Protein AF-H9EYP7-F1 (afdb_monomer)

Structure (mmCIF, N/CA/C/O backbone):
data_AF-H9EYP7-F1
#
_entry.id   AF-H9EYP7-F1
#
loop_
_atom_site.group_PDB
_atom_site.id
_atom_site.type_symbol
_atom_site.label_atom_id
_atom_site.label_alt_id
_atom_site.label_comp_id
_atom_site.label_asym_id
_atom_site.label_entity_id
_atom_site.label_seq_id
_atom_site.pdbx_PDB_ins_code
_atom_site.Cartn_x
_atom_site.Cartn_y
_atom_site.Cartn_z
_atom_site.occupancy
_atom_site.B_iso_or_equiv
_atom_site.auth_seq_id
_atom_site.auth_comp_id
_atom_site.auth_asym_id
_atom_site.auth_atom_id
_atom_site.pdbx_PDB_model_num
ATOM 1 N N . MET A 1 1 ? 39.046 -5.253 -33.032 1.00 47.53 1 MET A N 1
ATOM 2 C CA . MET A 1 1 ? 38.447 -6.038 -31.932 1.00 47.53 1 MET A CA 1
ATOM 3 C C . MET A 1 1 ? 36.939 -5.955 -32.061 1.00 47.53 1 MET A C 1
ATOM 5 O O . MET A 1 1 ? 36.361 -4.952 -31.676 1.00 47.53 1 MET A O 1
ATOM 9 N N . GLY A 1 2 ? 36.325 -6.946 -32.699 1.00 53.12 2 GLY A N 1
ATOM 10 C CA . GLY A 1 2 ? 34.876 -7.014 -32.866 1.00 53.12 2 GLY A CA 1
ATOM 11 C C . GLY A 1 2 ? 34.412 -8.389 -32.428 1.00 53.12 2 GLY A C 1
ATOM 12 O O . GLY A 1 2 ? 34.366 -9.299 -33.245 1.00 53.12 2 GLY A O 1
ATOM 13 N N . CYS A 1 3 ? 34.134 -8.553 -31.135 1.00 55.31 3 CYS A N 1
ATOM 14 C CA . CYS A 1 3 ? 33.415 -9.730 -30.668 1.00 55.31 3 CYS A CA 1
ATOM 15 C C . CYS A 1 3 ? 31.962 -9.579 -31.113 1.00 55.31 3 CYS A C 1
ATOM 17 O O . CYS A 1 3 ? 31.226 -8.730 -30.609 1.00 55.31 3 CYS A O 1
ATOM 19 N N . THR A 1 4 ? 31.557 -10.386 -32.085 1.00 64.44 4 THR A N 1
ATOM 20 C CA . THR A 1 4 ? 30.149 -10.609 -32.390 1.00 64.44 4 THR A CA 1
ATOM 21 C C . THR A 1 4 ? 29.534 -11.312 -31.184 1.00 64.44 4 THR A C 1
ATOM 23 O O . THR A 1 4 ? 29.753 -12.505 -30.997 1.00 64.44 4 THR A O 1
ATOM 26 N N . LEU A 1 5 ? 28.816 -10.570 -30.336 1.00 71.94 5 LEU A N 1
ATOM 27 C CA . LEU A 1 5 ? 27.998 -11.164 -29.276 1.00 71.94 5 LEU A CA 1
ATOM 28 C C . LEU A 1 5 ? 27.086 -12.219 -29.910 1.00 71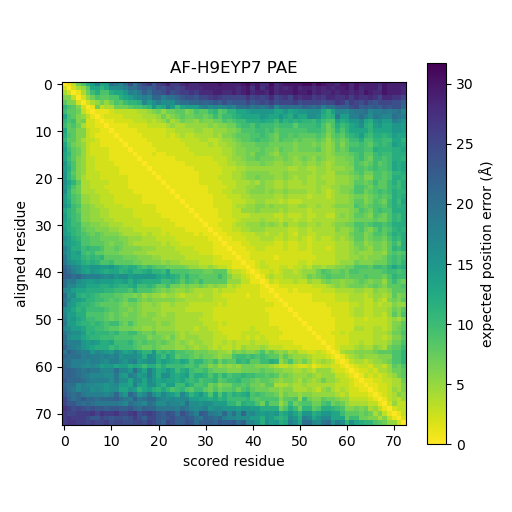.94 5 LEU A C 1
ATOM 30 O O . LEU A 1 5 ? 26.400 -11.918 -30.900 1.00 71.94 5 LEU A O 1
ATOM 34 N N . SER A 1 6 ? 27.101 -13.434 -29.363 1.00 80.56 6 SER A N 1
ATOM 35 C CA . SER A 1 6 ? 26.201 -14.49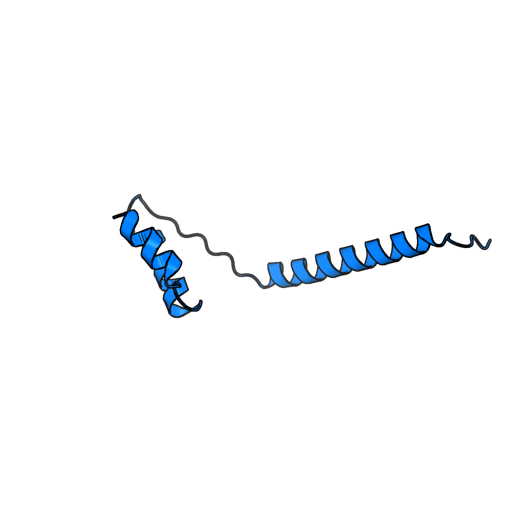5 -29.805 1.00 80.56 6 SER A CA 1
ATOM 36 C C . SER A 1 6 ? 24.745 -14.055 -29.596 1.00 80.56 6 SER A C 1
ATOM 38 O O . SER A 1 6 ? 24.452 -13.118 -28.844 1.00 80.56 6 SER A O 1
ATOM 40 N N . ALA A 1 7 ? 23.798 -14.699 -30.281 1.00 84.06 7 ALA A N 1
ATOM 41 C CA . ALA A 1 7 ? 22.378 -14.405 -30.073 1.00 84.06 7 ALA A CA 1
ATOM 42 C C . ALA A 1 7 ? 21.965 -14.594 -28.598 1.00 84.06 7 ALA A C 1
ATOM 44 O O . ALA A 1 7 ? 21.133 -13.845 -28.085 1.00 84.06 7 ALA A O 1
ATOM 45 N N . GLU A 1 8 ? 22.600 -15.541 -27.907 1.00 85.88 8 GLU A N 1
ATOM 46 C CA . GLU A 1 8 ? 22.393 -15.814 -26.486 1.00 85.88 8 GLU A CA 1
ATOM 47 C C . GLU A 1 8 ? 22.929 -14.688 -25.598 1.00 85.88 8 GLU A C 1
ATOM 49 O O . GLU A 1 8 ? 22.223 -14.257 -24.684 1.00 85.88 8 GLU A O 1
ATOM 54 N N . ASP A 1 9 ? 24.106 -14.139 -25.912 1.00 87.62 9 ASP A N 1
ATOM 55 C CA . ASP A 1 9 ? 24.671 -12.995 -25.185 1.00 87.62 9 ASP A CA 1
ATOM 56 C C . ASP A 1 9 ? 23.786 -11.753 -25.332 1.00 87.62 9 ASP A C 1
ATOM 58 O O . ASP A 1 9 ? 23.526 -11.044 -24.360 1.00 87.62 9 ASP A O 1
ATOM 62 N N . LYS A 1 10 ? 23.255 -11.502 -26.536 1.00 88.19 10 LYS A N 1
ATOM 63 C CA . LYS A 1 10 ? 22.304 -10.400 -26.766 1.00 88.19 10 LYS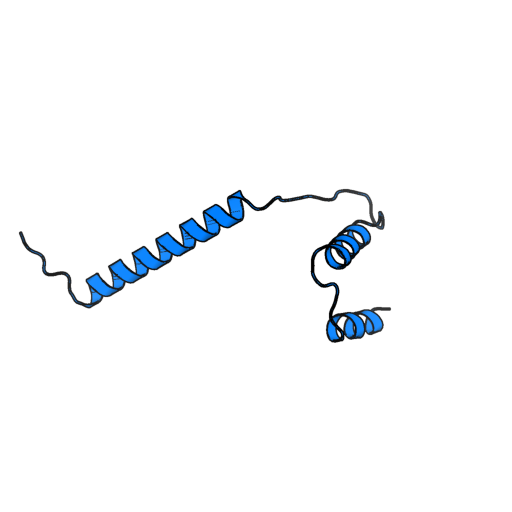 A CA 1
ATOM 64 C C . LYS A 1 10 ? 21.016 -10.596 -25.968 1.00 88.19 10 LYS A C 1
ATOM 66 O O . LYS A 1 10 ? 20.534 -9.648 -25.351 1.00 88.19 10 LYS A O 1
ATOM 71 N N . ALA A 1 11 ? 20.482 -11.817 -25.937 1.00 91.88 11 ALA A N 1
ATOM 72 C CA . ALA A 1 11 ? 19.302 -12.135 -25.139 1.00 91.88 11 ALA A CA 1
ATOM 73 C C . ALA A 1 11 ? 19.570 -11.986 -23.632 1.00 91.88 11 ALA A C 1
ATOM 75 O O . ALA A 1 11 ? 18.708 -11.500 -22.901 1.00 91.88 11 ALA A O 1
ATOM 76 N N . ALA A 1 12 ? 20.759 -12.365 -23.156 1.00 92.00 12 ALA A N 1
ATOM 77 C CA . ALA A 1 12 ? 21.162 -12.183 -21.765 1.00 92.00 12 ALA A CA 1
ATOM 78 C C . ALA A 1 12 ? 21.266 -10.698 -21.388 1.00 92.00 12 ALA A C 1
ATOM 80 O O . ALA A 1 12 ? 20.745 -10.302 -20.345 1.00 92.00 12 ALA A O 1
ATOM 81 N N . VAL A 1 13 ? 21.855 -9.871 -22.256 1.00 93.50 13 VAL A N 1
ATOM 82 C CA . VAL A 1 13 ? 21.935 -8.416 -22.059 1.00 93.50 13 VAL A CA 1
ATOM 83 C C . VAL A 1 13 ? 20.543 -7.787 -21.995 1.00 93.50 13 VAL A C 1
ATOM 85 O O . VAL A 1 13 ? 20.278 -7.000 -21.089 1.00 93.50 13 VAL A O 1
ATOM 88 N N . GLU A 1 14 ? 19.628 -8.149 -22.899 1.00 94.62 14 GLU A N 1
ATOM 89 C CA . GLU A 1 14 ? 18.258 -7.617 -22.860 1.00 94.62 14 GLU A CA 1
ATOM 90 C C . GLU A 1 14 ? 17.482 -8.076 -21.620 1.00 94.62 14 GLU A C 1
ATOM 92 O O . GLU A 1 14 ? 16.777 -7.275 -21.005 1.00 94.62 14 GLU A O 1
ATOM 97 N N . ARG A 1 15 ? 17.667 -9.326 -21.173 1.00 96.44 15 ARG A N 1
ATOM 98 C CA . ARG A 1 15 ? 17.113 -9.779 -19.886 1.00 96.44 15 ARG A CA 1
ATOM 99 C C . ARG A 1 15 ? 17.656 -8.966 -18.713 1.00 96.44 15 ARG A C 1
ATOM 101 O O . ARG A 1 15 ? 16.864 -8.543 -17.877 1.00 96.44 15 ARG A O 1
ATOM 108 N N . SER A 1 16 ? 18.965 -8.712 -18.669 1.00 97.06 16 SER A N 1
ATOM 109 C CA . SER A 1 16 ? 19.576 -7.897 -17.610 1.00 97.06 16 SER A CA 1
ATOM 110 C C . SER A 1 16 ? 18.989 -6.487 -17.587 1.00 97.06 16 SER A C 1
ATOM 112 O O . SER A 1 16 ? 18.551 -6.029 -16.539 1.00 97.06 16 SER A O 1
ATOM 114 N N . LYS A 1 17 ? 18.865 -5.837 -18.753 1.00 97.19 17 LYS A N 1
ATOM 115 C CA . LYS A 1 17 ? 18.252 -4.503 -18.859 1.00 97.19 17 LYS A CA 1
ATOM 116 C C . LYS A 1 17 ? 16.808 -4.474 -18.361 1.00 97.19 17 LYS A C 1
ATOM 118 O O . LYS A 1 17 ? 16.406 -3.506 -17.720 1.00 97.19 17 LYS A O 1
ATOM 123 N N . MET A 1 18 ? 16.016 -5.508 -18.658 1.00 97.69 18 MET A N 1
ATOM 124 C CA . MET A 1 18 ? 14.644 -5.611 -18.150 1.00 97.69 18 MET A CA 1
ATOM 125 C C . MET A 1 18 ? 14.610 -5.759 -16.626 1.00 97.69 18 MET A C 1
ATOM 127 O O . MET A 1 18 ? 13.788 -5.120 -15.975 1.00 97.69 18 MET A O 1
ATOM 131 N N . ILE A 1 19 ? 15.516 -6.554 -16.053 1.00 98.06 19 ILE A N 1
ATOM 132 C CA . ILE A 1 19 ? 15.636 -6.702 -14.597 1.00 98.06 19 ILE A CA 1
ATOM 133 C C . ILE A 1 19 ? 16.000 -5.360 -13.956 1.00 98.06 19 ILE A C 1
ATOM 135 O O . ILE A 1 19 ? 15.314 -4.930 -13.032 1.00 98.06 19 ILE A O 1
ATOM 139 N N . ASP A 1 20 ? 17.008 -4.663 -14.482 1.00 98.00 20 ASP A N 1
ATOM 140 C CA . ASP A 1 20 ? 17.447 -3.363 -13.959 1.00 98.00 20 ASP A CA 1
ATOM 141 C C . ASP A 1 20 ? 16.329 -2.315 -14.021 1.00 98.00 20 ASP A C 1
ATOM 143 O O . ASP A 1 20 ? 16.153 -1.517 -13.096 1.00 98.00 20 ASP A O 1
ATOM 147 N N . ARG A 1 21 ? 15.526 -2.340 -15.092 1.00 97.94 21 ARG A N 1
ATOM 148 C CA . ARG A 1 21 ? 14.346 -1.481 -15.228 1.00 97.94 21 ARG A CA 1
ATOM 149 C C . ARG A 1 21 ? 13.313 -1.772 -14.142 1.00 97.94 21 ARG A C 1
ATOM 151 O O . ARG A 1 21 ? 12.874 -0.839 -13.476 1.00 97.94 21 ARG A O 1
ATOM 158 N N . ASN A 1 22 ? 12.969 -3.041 -13.938 1.00 98.06 22 ASN A N 1
ATOM 159 C CA . ASN A 1 22 ? 11.998 -3.441 -12.920 1.00 98.06 22 ASN A CA 1
ATOM 160 C C . ASN A 1 22 ? 12.486 -3.072 -11.51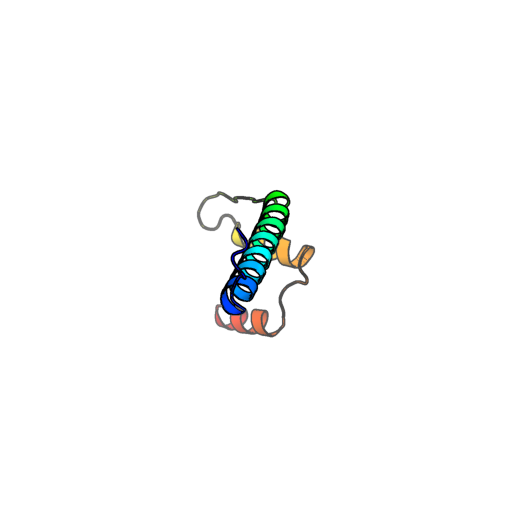2 1.00 98.06 22 ASN A C 1
ATOM 162 O O . ASN A 1 22 ? 11.731 -2.497 -10.734 1.00 98.06 22 ASN A O 1
ATOM 166 N N . LEU A 1 23 ? 13.766 -3.318 -11.208 1.00 98.31 23 LEU A N 1
ATOM 167 C CA . LEU A 1 23 ? 14.373 -2.948 -9.926 1.00 98.31 23 LEU A CA 1
ATOM 168 C C . LEU A 1 23 ? 14.304 -1.442 -9.674 1.00 98.31 23 LEU A C 1
ATOM 170 O O . LEU A 1 23 ? 14.004 -1.012 -8.560 1.00 98.31 23 LEU A O 1
ATOM 174 N N . ARG A 1 24 ? 14.554 -0.630 -10.706 1.00 97.88 24 ARG A N 1
ATOM 175 C CA . ARG A 1 24 ? 14.426 0.824 -10.604 1.00 97.88 24 ARG A CA 1
ATOM 176 C C . ARG A 1 24 ? 12.980 1.248 -10.358 1.00 97.88 24 ARG A C 1
ATOM 178 O O . ARG A 1 24 ? 12.740 2.056 -9.466 1.00 97.88 24 ARG A O 1
ATOM 185 N N . GLU A 1 25 ? 12.033 0.718 -11.127 1.00 97.88 25 GLU A N 1
ATOM 186 C CA . GLU A 1 25 ? 10.610 1.044 -10.978 1.00 97.88 25 GLU A CA 1
ATOM 187 C C . GLU A 1 25 ? 10.086 0.668 -9.587 1.00 97.88 25 GLU A C 1
ATOM 189 O O . GLU A 1 25 ? 9.376 1.454 -8.957 1.00 97.88 25 GLU A O 1
ATOM 194 N N . ASP A 1 26 ? 10.472 -0.495 -9.069 1.00 97.81 26 ASP A N 1
ATOM 195 C CA . ASP A 1 26 ? 10.076 -0.935 -7.732 1.00 97.81 26 ASP A CA 1
ATOM 196 C C . ASP A 1 26 ? 10.779 -0.133 -6.632 1.00 97.81 26 ASP A C 1
ATOM 198 O O . ASP A 1 26 ? 10.149 0.209 -5.630 1.00 97.81 26 ASP A O 1
ATOM 202 N N . GLY A 1 27 ? 12.036 0.266 -6.843 1.00 97.88 27 GLY A N 1
ATOM 203 C CA . GLY A 1 27 ? 12.740 1.201 -5.967 1.00 97.88 27 GLY A CA 1
ATOM 204 C C . GLY A 1 27 ? 12.044 2.563 -5.883 1.00 97.88 27 GLY A C 1
ATOM 205 O O . GLY A 1 27 ? 11.853 3.096 -4.790 1.00 97.88 27 GLY A O 1
ATOM 206 N N . GLU A 1 28 ? 11.594 3.109 -7.015 1.00 97.75 28 GLU A N 1
ATOM 207 C CA . GLU A 1 28 ? 10.847 4.372 -7.062 1.00 97.75 28 GLU A CA 1
ATOM 208 C C . GLU A 1 28 ? 9.465 4.258 -6.397 1.00 97.75 28 GLU A C 1
ATOM 210 O O . GLU A 1 28 ? 9.032 5.200 -5.726 1.00 97.75 28 GLU A O 1
ATOM 215 N N . LYS A 1 29 ? 8.770 3.121 -6.541 1.00 97.44 29 LYS A N 1
ATOM 216 C CA . LYS A 1 29 ? 7.510 2.852 -5.823 1.00 97.44 29 LYS A CA 1
ATOM 217 C C . LYS A 1 29 ? 7.742 2.755 -4.316 1.00 97.44 29 LYS A C 1
ATOM 219 O O . LYS A 1 29 ? 7.034 3.411 -3.559 1.00 97.44 29 LYS A O 1
ATOM 224 N N . ALA A 1 30 ? 8.750 1.996 -3.889 1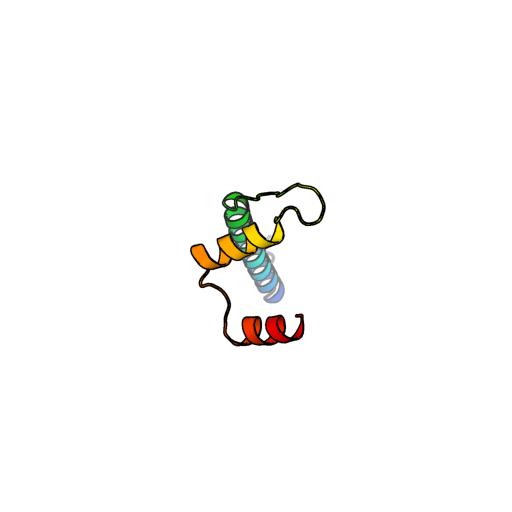.00 96.50 30 ALA A N 1
ATOM 225 C CA . ALA A 1 30 ? 9.082 1.812 -2.478 1.00 96.50 30 ALA A CA 1
ATOM 226 C C . ALA A 1 30 ? 9.513 3.124 -1.807 1.00 96.50 30 ALA A C 1
ATOM 228 O O . ALA A 1 30 ? 9.149 3.374 -0.663 1.00 96.50 30 ALA A O 1
ATOM 229 N N . ALA A 1 31 ? 10.239 3.991 -2.520 1.00 96.19 31 ALA A N 1
ATOM 230 C CA . ALA A 1 31 ? 10.623 5.311 -2.017 1.00 96.19 31 ALA A CA 1
ATOM 231 C C . ALA A 1 31 ? 9.419 6.248 -1.807 1.00 96.19 31 ALA A C 1
ATOM 233 O O . ALA A 1 31 ? 9.474 7.141 -0.963 1.00 96.19 31 ALA A O 1
ATOM 234 N N . LYS A 1 32 ? 8.337 6.056 -2.570 1.00 96.56 32 LYS A N 1
ATOM 235 C CA . LYS A 1 32 ? 7.081 6.812 -2.434 1.00 96.56 32 LYS A CA 1
ATOM 236 C C . LYS A 1 32 ? 6.125 6.197 -1.406 1.00 96.56 32 LYS A C 1
ATOM 238 O O . LYS A 1 32 ? 5.147 6.841 -1.034 1.00 96.56 32 LYS A O 1
ATOM 243 N N . GLU A 1 33 ? 6.374 4.967 -0.966 1.00 95.31 33 GLU A N 1
ATOM 244 C CA . GLU A 1 33 ? 5.533 4.264 -0.002 1.00 95.31 33 GLU A CA 1
ATOM 245 C C . GLU A 1 33 ? 5.771 4.789 1.422 1.00 95.31 33 GLU A C 1
ATOM 247 O O . GLU A 1 33 ? 6.894 4.813 1.926 1.00 95.31 33 GLU A O 1
ATOM 252 N N . VAL A 1 34 ? 4.693 5.174 2.108 1.00 95.38 34 VAL A N 1
ATOM 253 C CA . VAL A 1 34 ? 4.750 5.602 3.511 1.00 95.38 34 VAL A CA 1
ATOM 254 C C . VAL A 1 34 ? 4.487 4.402 4.419 1.00 95.38 34 VAL A C 1
ATOM 256 O O . VAL A 1 34 ? 3.384 3.858 4.438 1.00 95.38 34 VAL A O 1
ATOM 259 N N . LYS A 1 35 ? 5.490 4.006 5.211 1.00 94.62 35 LYS A N 1
ATOM 260 C CA . LYS A 1 35 ? 5.391 2.883 6.156 1.00 94.62 35 LYS A CA 1
ATOM 261 C C . LYS A 1 35 ? 5.010 3.377 7.548 1.00 94.62 35 LYS A C 1
ATOM 263 O O . LYS A 1 35 ? 5.715 4.193 8.137 1.00 94.62 35 LYS A O 1
ATOM 268 N N . LEU A 1 36 ? 3.906 2.856 8.081 1.00 94.69 36 LEU A N 1
ATOM 269 C CA . LEU A 1 36 ? 3.388 3.194 9.408 1.00 94.69 36 LEU A CA 1
ATOM 270 C C . LEU A 1 36 ? 3.458 1.975 10.332 1.00 94.69 36 LEU A C 1
ATOM 272 O O . LEU A 1 36 ? 3.022 0.886 9.963 1.00 94.69 36 LEU A O 1
ATOM 276 N N . LEU A 1 37 ? 3.972 2.171 11.548 1.00 96.25 37 LEU A N 1
ATOM 277 C CA . LEU A 1 37 ? 4.006 1.154 12.599 1.00 96.25 37 LEU A CA 1
ATOM 278 C C . LEU A 1 37 ? 3.030 1.537 13.714 1.00 96.25 37 LEU A C 1
ATOM 280 O O . LEU A 1 37 ? 3.153 2.603 14.313 1.00 96.25 37 LEU A O 1
ATOM 284 N N . LEU A 1 38 ? 2.072 0.656 14.008 1.00 95.00 38 LEU A N 1
ATOM 285 C CA . LEU A 1 38 ? 1.125 0.834 15.109 1.00 95.00 38 LEU A CA 1
ATOM 286 C C . LEU A 1 38 ? 1.582 0.030 16.330 1.00 95.00 38 LEU A C 1
ATOM 288 O O . LEU A 1 38 ? 1.690 -1.195 16.267 1.00 95.00 38 LEU A O 1
ATOM 292 N N . LEU A 1 39 ? 1.804 0.716 17.452 1.00 96.06 39 LEU A N 1
ATOM 293 C CA . LEU A 1 39 ? 2.217 0.125 18.728 1.00 96.06 39 LEU A CA 1
ATOM 294 C C . LEU A 1 39 ? 1.109 0.257 19.778 1.00 96.06 39 LEU A C 1
ATOM 296 O O . LEU A 1 39 ? 0.283 1.164 19.724 1.00 96.06 39 LEU A O 1
ATOM 300 N N . GLY A 1 40 ? 1.075 -0.675 20.730 1.00 94.94 40 GLY A N 1
ATOM 301 C CA . GLY A 1 40 ? 0.112 -0.673 21.832 1.00 94.94 40 GLY A CA 1
ATOM 302 C C . GLY A 1 40 ? -0.007 -2.042 22.495 1.00 94.94 40 GLY A C 1
ATOM 303 O O . GLY A 1 40 ? 0.418 -3.046 21.917 1.00 94.94 40 GLY A O 1
ATOM 304 N N . ALA A 1 41 ? -0.620 -2.089 23.676 1.00 95.19 41 ALA A N 1
ATOM 305 C CA . ALA A 1 41 ? -0.871 -3.319 24.430 1.00 95.19 41 ALA A CA 1
ATOM 306 C C . ALA A 1 41 ? -1.761 -4.326 23.668 1.00 95.19 41 ALA A C 1
ATOM 308 O O . ALA A 1 41 ? -2.341 -4.006 22.624 1.00 95.19 41 ALA A O 1
ATOM 309 N N . GLY A 1 42 ? -1.875 -5.556 24.178 1.00 93.94 42 GLY A N 1
ATOM 310 C CA . GLY A 1 42 ? -2.878 -6.512 23.693 1.00 93.94 42 GLY A CA 1
ATOM 311 C C . GLY A 1 42 ? -4.270 -5.871 23.661 1.00 93.94 42 GLY A C 1
ATOM 312 O O . GLY A 1 42 ? -4.567 -5.016 24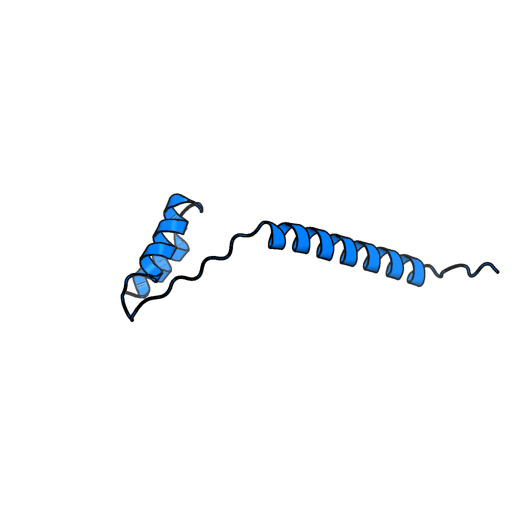.488 1.00 93.94 42 GLY A O 1
ATOM 313 N N . GLU A 1 43 ? -5.076 -6.211 22.651 1.00 92.31 43 GLU A N 1
ATOM 314 C CA . GLU A 1 43 ? -6.483 -5.770 22.534 1.00 92.31 43 GLU A CA 1
ATOM 315 C C . GLU A 1 43 ? -6.722 -4.252 22.418 1.00 92.31 43 GLU A C 1
ATOM 317 O O . GLU A 1 43 ? -7.858 -3.810 22.289 1.00 92.31 43 GLU A O 1
ATOM 322 N N . SER A 1 44 ? -5.666 -3.438 22.308 1.00 94.31 44 SER A N 1
ATOM 323 C CA . SER A 1 44 ? -5.744 -1.973 22.177 1.00 94.31 44 SER A CA 1
ATOM 324 C C . SER A 1 44 ? -6.362 -1.463 20.858 1.00 94.31 44 SER A C 1
ATOM 326 O O . SER A 1 44 ? -6.197 -0.298 20.508 1.00 94.31 44 SER A O 1
ATOM 328 N N . GLY A 1 45 ? -6.987 -2.331 20.059 1.00 94.50 45 GLY A N 1
ATOM 329 C CA . GLY A 1 45 ? -7.678 -1.951 18.823 1.00 94.50 45 GLY A CA 1
ATOM 330 C C . GLY A 1 45 ? -6.794 -1.727 17.589 1.00 94.50 45 GLY A C 1
ATOM 331 O O . GLY A 1 45 ? -7.307 -1.272 16.569 1.00 94.50 45 GLY A O 1
ATOM 332 N N . LYS A 1 46 ? -5.498 -2.082 17.610 1.00 96.12 46 LYS A N 1
ATOM 333 C CA . LYS A 1 46 ? -4.595 -1.939 16.438 1.00 96.12 46 LYS A CA 1
ATOM 334 C C . LYS A 1 46 ? -5.177 -2.569 15.165 1.00 96.12 46 LYS A C 1
ATOM 336 O O . LYS A 1 46 ? -5.221 -1.931 14.117 1.00 96.12 46 LYS A O 1
ATOM 341 N N . SER A 1 47 ? -5.697 -3.793 15.273 1.00 94.12 47 SER A N 1
ATOM 342 C CA . SER A 1 47 ? -6.339 -4.493 14.153 1.00 94.12 47 SER A CA 1
ATOM 343 C C . SER A 1 47 ? -7.619 -3.799 13.683 1.00 94.12 47 SER A C 1
ATOM 345 O O . SER A 1 47 ? -7.940 -3.843 12.498 1.00 94.12 47 SER A O 1
ATOM 347 N N . THR A 1 48 ? -8.349 -3.138 14.586 1.00 95.44 48 THR A N 1
ATOM 348 C CA . THR A 1 48 ? -9.547 -2.358 14.249 1.00 95.44 48 THR A CA 1
ATOM 349 C C . THR A 1 48 ? -9.180 -1.138 13.410 1.00 95.44 48 THR A C 1
ATOM 351 O O . THR A 1 48 ? -9.818 -0.907 12.388 1.00 95.44 48 THR A O 1
ATOM 354 N N . ILE A 1 49 ? -8.110 -0.418 13.765 1.00 95.50 49 ILE A N 1
ATOM 355 C CA . ILE A 1 49 ? -7.615 0.732 12.989 1.00 95.50 49 ILE A CA 1
ATOM 356 C C . ILE A 1 49 ? -7.255 0.305 11.561 1.00 95.50 49 ILE A C 1
ATOM 358 O O . ILE A 1 49 ? -7.714 0.919 10.601 1.00 95.50 49 ILE A O 1
ATOM 362 N N . VAL A 1 50 ? -6.501 -0.787 11.402 1.00 93.38 50 VAL A N 1
ATOM 363 C CA . VAL A 1 50 ? -6.115 -1.292 10.072 1.00 93.38 50 VAL A CA 1
ATOM 364 C C . VAL A 1 50 ? -7.341 -1.704 9.244 1.00 93.38 50 VAL A C 1
ATOM 366 O O . VAL A 1 50 ? -7.425 -1.371 8.062 1.00 93.38 50 VAL A O 1
ATOM 369 N N . LYS A 1 51 ? -8.335 -2.369 9.856 1.00 93.19 51 LYS A N 1
ATOM 370 C CA . LYS A 1 51 ? -9.600 -2.716 9.178 1.00 93.19 51 LYS A CA 1
ATOM 371 C C . 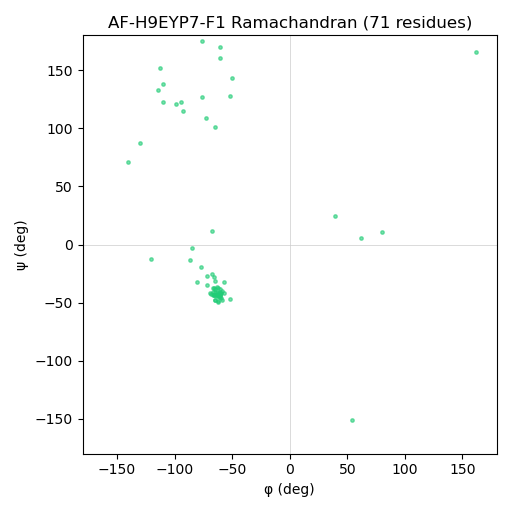LYS A 1 51 ? -10.355 -1.471 8.703 1.00 93.19 51 LYS A C 1
ATOM 373 O O . LYS A 1 51 ? -10.846 -1.466 7.578 1.00 93.19 51 LYS A O 1
ATOM 378 N N . GLN A 1 52 ? -10.425 -0.423 9.526 1.00 94.81 52 GLN A N 1
ATOM 379 C CA . GLN A 1 52 ? -11.079 0.834 9.150 1.00 94.81 52 GLN A CA 1
ATOM 380 C C . GLN A 1 52 ? -10.335 1.554 8.023 1.00 94.81 52 GLN A C 1
ATOM 382 O O . GLN A 1 52 ? -10.968 2.015 7.077 1.00 94.81 52 GLN A O 1
ATOM 387 N N . MET A 1 53 ? -8.999 1.572 8.054 1.00 94.19 53 MET A N 1
ATOM 388 C CA . MET A 1 53 ? -8.200 2.140 6.962 1.00 94.19 53 MET A CA 1
ATOM 389 C C . MET A 1 53 ? -8.521 1.474 5.623 1.00 94.19 53 MET A C 1
ATOM 391 O O . MET A 1 53 ? -8.694 2.175 4.627 1.00 94.19 53 MET A O 1
ATOM 395 N N . ARG A 1 54 ? -8.689 0.146 5.606 1.00 91.69 54 ARG A N 1
ATOM 396 C CA . ARG A 1 54 ? -9.100 -0.595 4.407 1.00 91.69 54 ARG A CA 1
ATOM 397 C C . ARG A 1 54 ? -10.519 -0.243 3.948 1.00 91.69 54 ARG A C 1
ATOM 399 O O . ARG A 1 54 ? -10.733 -0.047 2.758 1.00 91.69 54 ARG A O 1
ATOM 406 N N . ILE A 1 55 ? -11.479 -0.130 4.868 1.00 92.12 55 ILE A N 1
ATOM 407 C CA . ILE A 1 55 ? -12.865 0.251 4.536 1.00 92.12 55 ILE A CA 1
ATOM 408 C C . ILE A 1 55 ? -12.917 1.638 3.889 1.00 92.12 55 ILE A C 1
ATOM 410 O O . ILE A 1 55 ? -13.614 1.814 2.895 1.00 92.12 55 ILE A O 1
ATOM 414 N N . LEU A 1 56 ? -12.167 2.596 4.433 1.00 93.62 56 LEU A N 1
ATOM 415 C CA . LEU A 1 56 ? -12.210 3.991 3.996 1.00 93.62 56 LEU A CA 1
ATOM 416 C C . LEU A 1 56 ? -11.376 4.264 2.735 1.00 93.62 56 LEU A C 1
ATOM 418 O O . LEU A 1 56 ? -11.757 5.122 1.946 1.00 93.62 56 LEU A O 1
ATOM 422 N N . HIS A 1 57 ? -10.257 3.555 2.537 1.00 91.25 57 HIS A N 1
ATOM 423 C CA . HIS A 1 57 ? -9.275 3.899 1.496 1.00 91.25 57 HIS A CA 1
ATOM 424 C C . HIS A 1 57 ? -9.023 2.795 0.455 1.00 91.25 57 HIS A C 1
ATOM 426 O O . HIS A 1 57 ? -8.391 3.070 -0.562 1.00 91.25 57 HIS A O 1
ATOM 432 N N . VAL A 1 58 ? -9.472 1.552 0.678 1.00 88.69 58 VAL A N 1
ATOM 433 C CA . VAL A 1 58 ? -9.131 0.398 -0.181 1.00 88.69 58 VAL A CA 1
ATOM 434 C C . VAL A 1 58 ? -10.339 -0.522 -0.379 1.00 88.69 58 VAL A C 1
ATOM 436 O O . VAL A 1 58 ? -10.366 -1.617 0.172 1.00 88.69 58 VAL A O 1
ATOM 439 N N . ASN A 1 59 ? -11.343 -0.076 -1.148 1.00 87.44 59 ASN A N 1
ATOM 440 C CA . ASN A 1 59 ? -12.504 -0.850 -1.645 1.00 87.44 59 ASN A CA 1
ATOM 441 C C . ASN A 1 59 ? -13.146 -1.870 -0.664 1.00 87.44 59 ASN A C 1
ATOM 443 O O . ASN A 1 59 ? -13.790 -2.828 -1.090 1.00 87.44 59 ASN A O 1
ATOM 447 N N . GLY A 1 60 ? -12.997 -1.673 0.650 1.00 87.31 60 GLY A N 1
ATOM 448 C CA . GLY A 1 60 ? -13.490 -2.565 1.694 1.00 87.31 60 GLY A CA 1
ATOM 449 C C . GLY A 1 60 ? -13.055 -4.036 1.585 1.00 87.31 60 GLY A C 1
ATOM 450 O O . GLY A 1 60 ? -11.967 -4.384 1.121 1.00 87.31 60 GLY A O 1
ATOM 451 N N . PHE A 1 61 ? -13.926 -4.907 2.101 1.00 88.62 61 PHE A N 1
ATOM 452 C CA . PHE A 1 61 ? -13.792 -6.368 2.082 1.00 88.62 61 PHE A CA 1
ATOM 453 C C . PHE A 1 61 ? -14.826 -6.959 1.125 1.00 88.62 61 PHE A C 1
ATOM 455 O O . PHE A 1 61 ? -15.989 -6.528 1.143 1.00 88.62 61 PHE A O 1
ATOM 462 N N . ASN A 1 62 ? -14.421 -7.945 0.325 1.00 89.62 62 ASN A N 1
ATOM 463 C CA . ASN A 1 62 ? -15.333 -8.627 -0.591 1.00 89.62 62 ASN A CA 1
ATOM 464 C C . ASN A 1 62 ? -16.254 -9.621 0.159 1.00 89.62 62 ASN A C 1
ATOM 466 O O . ASN A 1 62 ? -16.164 -9.780 1.380 1.00 89.62 62 ASN A O 1
ATOM 470 N N . GLY A 1 63 ? -17.202 -10.232 -0.559 1.00 86.25 63 GLY A N 1
ATOM 471 C CA . GLY A 1 63 ? -18.178 -11.159 0.030 1.00 86.25 63 GLY A CA 1
ATOM 472 C C . GLY A 1 63 ? -17.530 -12.397 0.653 1.00 86.25 63 GLY A C 1
ATOM 473 O O . GLY A 1 63 ? -17.871 -12.757 1.779 1.00 86.25 63 GLY A O 1
ATOM 474 N N . ASP A 1 64 ? -16.550 -12.979 -0.035 1.00 85.50 64 ASP A N 1
ATOM 475 C CA . ASP A 1 64 ? -15.854 -14.193 0.404 1.00 85.50 64 ASP A CA 1
ATOM 476 C C . ASP A 1 64 ? -15.050 -13.949 1.687 1.00 85.50 64 ASP A C 1
ATOM 478 O O . ASP A 1 64 ? -15.138 -14.716 2.642 1.00 85.50 64 ASP A O 1
ATOM 482 N N . GLU A 1 65 ? -14.335 -12.823 1.774 1.00 85.12 65 GLU A N 1
ATOM 483 C CA . GLU A 1 65 ? -13.584 -12.434 2.972 1.00 85.12 65 GLU A CA 1
ATOM 484 C C . GLU A 1 65 ? -14.489 -12.230 4.187 1.00 85.12 65 GLU A C 1
ATOM 486 O O . GLU A 1 65 ? -14.113 -12.570 5.312 1.00 85.12 65 GLU A O 1
ATOM 491 N N . LYS A 1 66 ? -15.687 -11.674 3.975 1.00 84.62 66 LYS A N 1
ATOM 492 C CA . LYS A 1 66 ? -16.684 -11.523 5.040 1.00 84.62 66 LYS A CA 1
ATOM 493 C C . LYS A 1 66 ? -17.226 -12.882 5.473 1.00 84.62 66 LYS A C 1
ATOM 495 O O . LYS A 1 66 ? -17.345 -13.105 6.672 1.00 84.62 66 LYS A O 1
ATOM 500 N N . ALA A 1 67 ? -17.513 -13.780 4.531 1.00 80.94 67 ALA A N 1
ATOM 501 C CA . ALA A 1 67 ? -18.034 -15.114 4.822 1.00 80.94 67 ALA A CA 1
ATOM 502 C C . ALA A 1 67 ? -17.042 -15.955 5.640 1.00 80.94 67 ALA A C 1
ATOM 504 O O . ALA A 1 67 ? -17.430 -16.530 6.655 1.00 80.94 67 ALA A O 1
ATOM 505 N N . THR A 1 68 ? -15.756 -15.947 5.276 1.00 83.25 68 THR A N 1
ATOM 506 C CA . THR A 1 68 ? -14.703 -16.627 6.050 1.00 83.25 68 THR A CA 1
ATOM 507 C C . THR A 1 68 ? -14.599 -16.058 7.465 1.00 83.25 68 THR A C 1
ATOM 509 O O . THR A 1 68 ? -14.504 -16.804 8.431 1.00 83.25 68 THR A O 1
ATOM 512 N N . LYS A 1 69 ? -14.699 -14.731 7.622 1.00 77.31 69 LYS A N 1
ATOM 513 C CA . LYS A 1 69 ? -14.638 -14.071 8.936 1.00 77.31 69 LYS A CA 1
ATOM 514 C C . LYS A 1 69 ? -15.831 -14.370 9.845 1.00 77.31 69 LYS A C 1
ATOM 516 O O . LYS A 1 69 ? -15.674 -14.259 11.053 1.00 77.31 69 LYS A O 1
ATOM 521 N N . VAL A 1 70 ? -16.996 -14.714 9.294 1.00 73.31 70 VAL A N 1
ATOM 522 C CA . VAL A 1 70 ? -18.177 -15.115 10.081 1.00 73.31 70 VAL A CA 1
ATOM 523 C C . VAL A 1 70 ? -17.991 -16.505 10.695 1.00 73.31 70 VAL A C 1
ATOM 525 O O . VAL A 1 70 ? -18.560 -16.766 11.744 1.00 73.31 70 VAL A O 1
ATOM 528 N N . GLN A 1 71 ? -17.174 -17.371 10.086 1.00 58.44 71 GLN A N 1
ATOM 529 C CA . GLN A 1 71 ? -16.846 -18.693 10.638 1.00 58.44 71 GLN A CA 1
ATOM 530 C C . GLN A 1 71 ? -15.822 -18.633 11.784 1.00 58.44 71 GLN A C 1
ATOM 532 O O . GLN A 1 71 ? -15.725 -19.578 12.558 1.00 58.44 71 GLN A O 1
ATOM 537 N N . ASP A 1 72 ? -15.073 -17.529 11.884 1.00 59.75 72 ASP A N 1
ATOM 538 C CA . ASP A 1 72 ? -14.076 -17.282 12.937 1.00 59.75 72 ASP A CA 1
ATOM 539 C C . ASP A 1 72 ? -14.688 -16.677 14.228 1.00 59.75 72 ASP A C 1
ATOM 541 O O . ASP A 1 72 ? -13.944 -16.407 15.176 1.00 59.75 72 ASP A O 1
ATOM 545 N N . ILE A 1 73 ? -15.997 -16.381 14.246 1.00 54.72 73 ILE A N 1
ATOM 546 C CA . ILE A 1 73 ? -16.746 -15.849 15.406 1.00 54.72 73 ILE A CA 1
ATOM 547 C C . ILE A 1 73 ? -17.424 -17.007 16.134 1.00 54.72 73 ILE A C 1
ATOM 549 O O . ILE A 1 73 ? -17.325 -17.035 17.381 1.00 54.72 73 ILE A O 1
#

Radius of gyration: 23.29 Å; Cα contacts (8 Å, |Δi|>4): 11; chains: 1; bounding box: 57×26×57 Å

Sequence (73 aa):
MGCTLSAEDKAAVERSKMIDRNLREDGEKAAKEVKLLLLGAGESGKSTIVKQMRILHVNGFNGDEKATKVQDI

Organism: Macaca mulatta (NCBI:txid9544)

Mean predicted aligned error: 8.27 Å

InterPro domains:
  IPR001019 Guanine nucleotide binding protein, alpha subunit [PF0050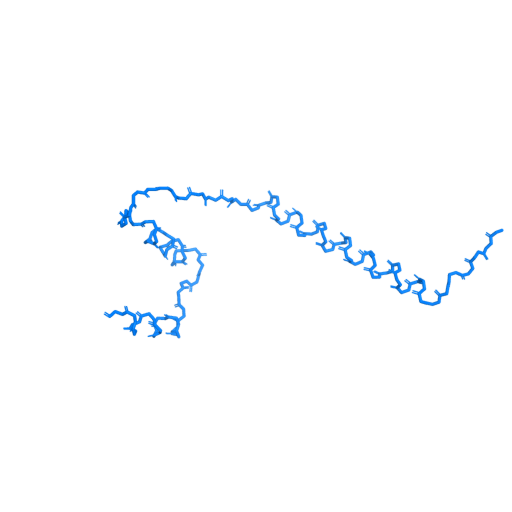3] (14-69)
  IPR001019 Guanine nucleotide binding protein, alpha subunit [PS51882] (32-73)
  IPR001019 Guanine nucleotide binding protein, alpha subunit [PTHR10218] (6-73)
  IPR027417 P-loop containing nucleoside triphosphate hydrolase [G3DSA:3.40.50.300] (1-72)
  IPR027417 P-loop containing nucleoside triphosphate hydrolase [SSF52540] (16-59)

pLDDT: mean 88.69, std 12.14, range [47.53, 98.31]

Secondary structure (DSSP, 8-state):
------HHHHHHHHHHHHHHHHHHHHHHHHHH--------STTSSHHHHHHHHHHHHS----HHHHHHHHHT-

Solvent-accessible surface area (backbone atoms only — not comparable to full-atom values): 4667 Å² total; per-residue (Å²): 141,80,84,77,72,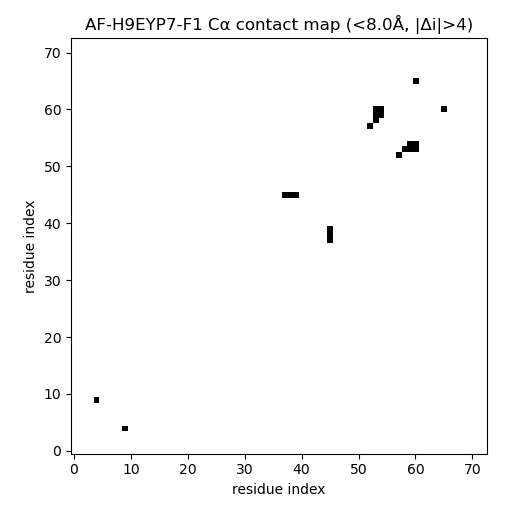49,77,64,53,52,52,50,51,53,52,51,52,52,50,56,50,50,54,50,54,51,49,56,51,55,72,70,54,84,87,84,86,89,85,75,65,87,89,68,46,67,69,54,54,56,53,49,50,33,53,77,75,47,91,46,75,56,72,66,62,49,54,58,53,62,75,76,109

Foldseek 3Di:
DDDPQDPVSVVVVVVVVVVVVVVVVVVVVVVVDDDDDDDDDPPPCPVVVVQVCCVVPPVHDDPVRVVVVVVVD